Protein AF-A0A958LUS4-F1 (afdb_monomer_lite)

Secondary structure (DSSP, 8-state):
--TTS-BSSSSBTHHHHHHHHHHHHHHHHHHHHHHHHT-HHHHHHHHHHHHHHHHHHHHHHHHHTTS---SS--EETTEEHHHHHHHHHHHHHHHHHGGG-SS--HHHHHHHHHHHHHHHHHHHHHHHHHHHH--

Sequence (135 aa):
YSPEGPFIWVSPLYMPLSWGGMLISFGVLGDFLVKKTQSKIKGSLLAALAMGVYVPFYEYLAQHANWWFYLNAKGVGGVPYFIFIGEFLIGIPLALIIAKVKVVSFKEVTVWGVIVGLWIYISYWIAYKIQILIL

Radius of gyration: 15.97 Å; chains: 1; bounding box: 42×25×47 Å

pLDDT: mean 85.21, std 10.59, range [48.25, 95.75]

Foldseek 3Di:
DDPPAPDPDPDGPVVVVVVVVVLLVLLVQLVVQCVVVVHNQRSLLVSLQVQLVVVQVVVLVCVVVVVDADDPADDPSRRHQLSSQLRSQLSNCSNVPSPPPPDDDPVVVVVVVVVSVVSSVVRSVVSVVVSVVVD

Structure (mmCIF, N/CA/C/O backbone):
data_AF-A0A958LUS4-F1
#
_entry.id   AF-A0A958LUS4-F1
#
loop_
_atom_site.group_PDB
_atom_site.id
_atom_site.type_symbol
_atom_site.label_atom_id
_atom_site.label_alt_id
_atom_site.label_comp_id
_atom_site.label_asym_id
_atom_site.label_entity_id
_atom_site.label_seq_id
_atom_site.pdbx_PDB_ins_code
_atom_site.Cartn_x
_atom_site.Cartn_y
_atom_site.Cartn_z
_atom_site.occupancy
_atom_site.B_iso_or_equiv
_atom_site.auth_seq_id
_atom_site.auth_comp_id
_atom_site.auth_asym_id
_atom_site.auth_atom_id
_atom_site.pdbx_PDB_model_num
ATOM 1 N N . TYR A 1 1 ? -0.705 -0.027 -22.370 1.00 53.62 1 TYR A N 1
ATOM 2 C CA . TYR A 1 1 ? -2.015 -0.576 -21.971 1.00 53.62 1 TYR A CA 1
ATOM 3 C C . TYR A 1 1 ? -2.732 -1.090 -23.204 1.00 53.62 1 TYR A C 1
ATOM 5 O O . TYR A 1 1 ? -2.696 -0.398 -24.215 1.00 53.62 1 TYR A O 1
ATOM 13 N N . SER A 1 2 ? -3.326 -2.288 -23.137 1.00 48.25 2 SER A N 1
ATOM 14 C CA . SER A 1 2 ? -4.174 -2.803 -24.220 1.00 48.25 2 SER A CA 1
ATOM 15 C C . SER A 1 2 ? -5.490 -2.009 -24.251 1.00 48.25 2 SER A C 1
ATOM 17 O O . SER A 1 2 ? -6.137 -1.915 -23.204 1.00 48.25 2 SER A O 1
ATOM 19 N N . PRO A 1 3 ? -5.889 -1.424 -25.393 1.00 58.34 3 PRO A N 1
ATOM 20 C CA . PRO A 1 3 ? -7.114 -0.632 -25.502 1.00 58.34 3 PRO A CA 1
ATOM 21 C C . PRO A 1 3 ? -8.416 -1.449 -25.401 1.00 58.34 3 PRO A C 1
ATOM 23 O O . PRO A 1 3 ? -9.490 -0.861 -25.389 1.00 58.34 3 PRO A O 1
ATOM 26 N N . GLU A 1 4 ? -8.345 -2.781 -25.334 1.00 64.44 4 GLU A N 1
ATOM 27 C CA . GLU A 1 4 ? -9.500 -3.672 -25.539 1.00 64.44 4 GLU A CA 1
ATOM 28 C C . GLU A 1 4 ? -10.204 -4.130 -24.245 1.00 64.44 4 GLU A C 1
ATOM 30 O O . GLU A 1 4 ? -11.199 -4.850 -24.293 1.00 64.44 4 GLU A O 1
ATOM 35 N N . GLY A 1 5 ? -9.699 -3.741 -23.070 1.00 66.44 5 GLY A N 1
ATOM 36 C CA . GLY A 1 5 ? -10.279 -4.142 -21.784 1.00 66.44 5 GLY A CA 1
ATOM 37 C C . GLY A 1 5 ? -11.580 -3.404 -21.425 1.00 66.44 5 GLY A C 1
ATOM 38 O O . GLY A 1 5 ? -11.865 -2.336 -21.958 1.00 66.44 5 GLY A O 1
ATOM 39 N N . PRO A 1 6 ? -12.381 -3.917 -20.476 1.00 71.88 6 PRO A N 1
ATOM 40 C CA . PRO A 1 6 ? -13.488 -3.158 -19.905 1.00 71.88 6 PRO A CA 1
ATOM 41 C C . PRO A 1 6 ? -12.945 -2.009 -19.031 1.00 71.88 6 PRO A C 1
ATOM 43 O O . PRO A 1 6 ? -12.216 -2.256 -18.069 1.00 71.88 6 PRO A O 1
ATOM 46 N N . PHE A 1 7 ? -13.297 -0.758 -19.340 1.00 73.25 7 PHE A N 1
ATOM 47 C CA . PHE A 1 7 ? -12.836 0.453 -18.634 1.00 73.25 7 PHE A CA 1
ATOM 48 C C . PHE A 1 7 ? -13.987 1.147 -17.898 1.00 73.25 7 PHE A C 1
ATOM 50 O O . PHE A 1 7 ? -15.099 1.169 -18.420 1.00 73.25 7 PHE A O 1
ATOM 57 N N . ILE A 1 8 ? -13.726 1.756 -16.725 1.00 53.00 8 ILE A N 1
ATOM 58 C CA . ILE A 1 8 ? -14.726 2.647 -16.099 1.00 53.00 8 ILE A CA 1
ATOM 59 C C . ILE A 1 8 ? -14.554 4.117 -16.471 1.00 53.00 8 ILE A C 1
ATOM 61 O O . ILE A 1 8 ? -15.594 4.719 -16.575 1.00 53.00 8 ILE A O 1
ATOM 65 N N . TRP A 1 9 ? -13.348 4.677 -16.682 1.00 57.66 9 TRP A N 1
ATOM 66 C CA . TRP A 1 9 ? -13.071 5.929 -17.461 1.00 57.66 9 TRP A CA 1
ATOM 67 C C . TRP A 1 9 ? -11.576 6.347 -17.469 1.00 57.66 9 TRP A C 1
ATOM 69 O O . TRP A 1 9 ? -11.251 7.380 -18.032 1.00 57.66 9 TRP A O 1
ATOM 79 N N . VAL A 1 10 ? -10.653 5.563 -16.887 1.00 59.69 10 VAL A N 1
ATOM 80 C CA . VAL A 1 10 ? -9.188 5.552 -17.188 1.00 59.69 10 VAL A CA 1
ATOM 81 C C . VAL A 1 10 ? -8.472 4.333 -16.575 1.00 59.69 10 VAL A C 1
ATOM 83 O O . VAL A 1 10 ? -7.347 4.028 -16.955 1.00 59.69 10 VAL A O 1
ATOM 86 N N . SER A 1 11 ? -9.113 3.605 -15.653 1.00 62.53 11 SER A N 1
ATOM 87 C CA . SER A 1 11 ? -8.615 2.339 -15.100 1.00 62.53 11 SER A CA 1
ATOM 88 C C . SER A 1 11 ? -9.552 1.178 -15.471 1.00 62.53 11 SER A C 1
ATOM 90 O O . SER A 1 11 ? -10.769 1.403 -15.575 1.00 62.53 11 SER A O 1
ATOM 92 N N . PRO A 1 12 ? -9.028 -0.041 -15.703 1.00 77.44 12 PRO A N 1
ATOM 93 C CA . PRO A 1 12 ? -9.850 -1.208 -15.996 1.00 77.44 12 PRO A CA 1
ATOM 94 C C . PRO A 1 12 ? -10.863 -1.521 -14.891 1.00 77.44 12 PRO A C 1
ATOM 96 O O . PRO A 1 12 ? -10.583 -1.339 -13.709 1.00 77.44 12 PRO A O 1
ATOM 99 N N . LEU A 1 13 ? -12.019 -2.069 -15.269 1.00 78.12 13 LEU A N 1
ATOM 100 C CA . LEU A 1 13 ? -13.108 -2.469 -14.365 1.00 78.12 13 LEU A CA 1
ATOM 101 C C . LEU A 1 13 ? -12.637 -3.387 -13.222 1.00 78.12 13 LEU A C 1
ATOM 103 O O . LEU A 1 13 ? -13.170 -3.327 -12.114 1.00 78.12 13 LEU A O 1
ATOM 107 N N . TYR A 1 14 ? -11.616 -4.211 -13.473 1.00 78.88 14 TYR A N 1
ATOM 108 C CA . TYR A 1 14 ? -11.055 -5.103 -12.463 1.00 78.88 14 TYR A CA 1
ATOM 109 C C . TYR A 1 14 ? -10.263 -4.360 -11.380 1.00 78.88 14 TYR A C 1
ATOM 111 O O . TYR A 1 14 ? -10.229 -4.831 -10.252 1.00 78.88 14 TYR A O 1
ATOM 119 N N . MET A 1 15 ? -9.662 -3.199 -11.664 1.00 82.31 15 MET A N 1
ATOM 120 C CA . MET A 1 15 ? -8.780 -2.512 -10.713 1.00 82.31 15 MET A CA 1
ATOM 121 C C . MET A 1 15 ? -9.508 -2.069 -9.436 1.00 82.31 15 MET A C 1
ATOM 123 O O . MET A 1 15 ? -9.024 -2.413 -8.361 1.00 82.31 15 MET A O 1
ATOM 127 N N . PRO A 1 16 ? -10.659 -1.364 -9.489 1.00 81.31 16 PRO A N 1
ATOM 128 C CA . PRO A 1 16 ? -11.404 -1.013 -8.278 1.00 81.31 16 PRO A CA 1
ATOM 129 C C . PRO A 1 16 ? -11.795 -2.234 -7.437 1.00 81.31 16 PRO A C 1
ATOM 131 O O . PRO A 1 16 ? -11.742 -2.181 -6.210 1.00 81.31 16 PRO A O 1
ATOM 134 N N . LEU A 1 17 ? -12.140 -3.351 -8.086 1.00 82.25 17 LEU A N 1
ATOM 135 C CA . LEU A 1 17 ? -12.470 -4.605 -7.406 1.00 82.25 17 LEU A CA 1
ATOM 136 C C . LEU A 1 17 ? -11.229 -5.254 -6.773 1.00 82.25 17 LEU A C 1
ATOM 138 O O . LEU A 1 17 ? -11.280 -5.666 -5.615 1.00 82.25 17 LEU A O 1
ATOM 142 N N . SER A 1 18 ? -10.104 -5.295 -7.494 1.00 84.94 18 SER A N 1
ATOM 143 C CA . SER A 1 18 ? -8.813 -5.774 -6.988 1.00 84.94 18 SER A CA 1
ATOM 144 C C . SER A 1 18 ? -8.336 -4.945 -5.799 1.00 84.94 18 SER A C 1
ATOM 146 O O . SER A 1 18 ? -7.913 -5.513 -4.795 1.00 84.94 18 SER A O 1
ATOM 148 N N . TRP A 1 19 ? -8.468 -3.618 -5.868 1.00 84.19 19 TRP A N 1
ATOM 149 C CA . TRP A 1 19 ? -8.192 -2.721 -4.750 1.00 84.19 19 TRP A CA 1
ATOM 150 C C . TRP A 1 19 ? -9.127 -2.992 -3.575 1.00 84.19 19 TRP A C 1
ATOM 152 O O . TRP A 1 19 ? -8.651 -3.102 -2.454 1.00 84.19 19 TRP A O 1
ATOM 162 N N . GLY A 1 20 ? -10.429 -3.188 -3.803 1.00 84.88 20 GLY A N 1
ATOM 163 C CA . GLY A 1 20 ? -11.364 -3.587 -2.746 1.00 84.88 20 GLY A CA 1
ATOM 164 C C . GLY A 1 20 ? -10.926 -4.865 -2.020 1.00 84.88 20 GLY A C 1
ATOM 165 O O . GLY A 1 20 ? -10.855 -4.884 -0.791 1.00 84.88 20 GLY A O 1
ATOM 166 N N . GLY A 1 21 ? -10.557 -5.907 -2.771 1.00 86.38 21 GLY A N 1
ATOM 167 C CA . GLY A 1 21 ? -10.026 -7.153 -2.210 1.00 86.38 21 GLY A CA 1
ATOM 168 C C . GLY A 1 21 ? -8.723 -6.945 -1.435 1.00 86.38 21 GLY A C 1
ATOM 169 O O . GLY A 1 21 ? -8.613 -7.375 -0.289 1.00 86.38 21 GLY A O 1
ATOM 170 N N . MET A 1 22 ? -7.768 -6.221 -2.023 1.00 87.50 22 MET A N 1
ATOM 171 C CA . MET A 1 22 ? -6.485 -5.892 -1.399 1.00 87.50 22 MET A CA 1
ATOM 172 C C . MET A 1 22 ? -6.677 -5.126 -0.084 1.00 87.50 22 MET A C 1
ATOM 174 O O . MET A 1 22 ? -6.108 -5.503 0.938 1.00 87.50 22 MET A O 1
ATOM 178 N N . LEU A 1 23 ? -7.523 -4.095 -0.079 1.00 85.44 23 LEU A N 1
ATOM 179 C CA . LEU A 1 23 ? -7.833 -3.284 1.098 1.00 85.44 23 LEU A CA 1
ATOM 180 C C . LEU A 1 23 ? -8.406 -4.141 2.234 1.00 85.44 23 LEU A C 1
ATOM 182 O O . LEU A 1 23 ? -7.992 -3.991 3.383 1.00 85.44 23 LEU A O 1
ATOM 186 N N . ILE A 1 24 ? -9.301 -5.083 1.922 1.00 84.44 24 ILE A N 1
ATOM 187 C CA . ILE A 1 24 ? -9.835 -6.031 2.909 1.00 84.44 24 ILE A CA 1
ATOM 188 C C . ILE A 1 24 ? -8.722 -6.946 3.432 1.00 84.44 24 ILE A C 1
ATOM 190 O O . ILE A 1 24 ? -8.555 -7.065 4.646 1.00 84.44 24 ILE A O 1
ATOM 194 N N . SER A 1 25 ? -7.935 -7.567 2.546 1.00 87.94 25 SER A N 1
ATOM 195 C CA . SER A 1 25 ? -6.855 -8.482 2.937 1.00 87.94 25 SER A CA 1
ATOM 196 C C . SER A 1 25 ? -5.815 -7.803 3.830 1.00 87.94 25 SER A C 1
ATOM 198 O O . SER A 1 25 ? -5.462 -8.339 4.882 1.00 87.94 25 SER A O 1
ATOM 200 N N . PHE A 1 26 ? -5.364 -6.602 3.464 1.00 87.56 26 PHE A N 1
ATOM 201 C CA . PHE A 1 26 ? -4.391 -5.840 4.248 1.00 87.56 26 PHE A CA 1
ATOM 202 C C . PHE A 1 26 ? -4.993 -5.206 5.501 1.00 87.56 26 PHE A C 1
ATOM 204 O O . PHE A 1 26 ? -4.294 -5.067 6.503 1.00 87.56 26 PHE A O 1
ATOM 211 N N . GLY A 1 27 ? -6.291 -4.900 5.502 1.00 86.12 27 GLY A N 1
ATOM 212 C CA . GLY A 1 27 ? -7.016 -4.517 6.711 1.00 86.12 27 GLY A CA 1
ATOM 213 C C . GLY A 1 27 ? -7.056 -5.642 7.746 1.00 86.12 27 GLY A C 1
ATOM 214 O O . GLY A 1 27 ? -6.750 -5.415 8.917 1.00 86.12 27 GLY A O 1
ATOM 215 N N . VAL A 1 28 ? -7.365 -6.868 7.311 1.00 87.38 28 VAL A N 1
ATOM 216 C CA . VAL A 1 28 ? -7.354 -8.067 8.168 1.00 87.38 28 VAL A CA 1
ATOM 217 C C . VAL A 1 28 ? -5.937 -8.388 8.647 1.00 87.38 28 VAL A C 1
ATOM 219 O O . VAL A 1 28 ? -5.736 -8.633 9.837 1.00 87.38 28 VAL A O 1
ATOM 222 N N . LEU A 1 29 ? -4.942 -8.340 7.754 1.00 89.56 29 LEU A N 1
ATOM 223 C CA . LEU A 1 29 ? -3.535 -8.536 8.117 1.00 89.56 29 LEU A CA 1
ATOM 224 C C . LEU A 1 29 ? -3.066 -7.484 9.132 1.00 89.56 29 LEU A C 1
ATOM 226 O O . LEU A 1 29 ? -2.411 -7.828 10.114 1.00 89.56 29 LEU A O 1
ATOM 230 N N . GLY A 1 30 ? -3.426 -6.216 8.925 1.00 88.69 30 GLY A N 1
ATOM 231 C CA . GLY A 1 30 ? -3.127 -5.120 9.841 1.00 88.69 30 GLY A CA 1
ATOM 232 C C . GLY A 1 30 ? -3.714 -5.349 11.229 1.00 88.69 30 GLY A C 1
ATOM 233 O O . GLY A 1 30 ? -2.981 -5.297 12.216 1.00 88.69 30 GLY A O 1
ATOM 234 N N . ASP A 1 31 ? -5.003 -5.683 11.319 1.00 87.56 31 ASP A N 1
ATOM 235 C CA . ASP A 1 31 ? -5.659 -6.006 12.592 1.00 87.56 31 ASP A CA 1
ATOM 236 C C . ASP A 1 31 ? -4.988 -7.197 13.298 1.00 87.56 31 ASP A C 1
ATOM 238 O O . ASP A 1 31 ? -4.682 -7.130 14.493 1.00 87.56 31 ASP A O 1
ATOM 242 N N . PHE A 1 32 ? -4.676 -8.259 12.549 1.00 90.50 32 PHE A N 1
ATOM 243 C CA . PHE A 1 32 ? -3.944 -9.414 13.062 1.00 90.50 32 PHE A CA 1
ATOM 244 C C . PHE A 1 32 ? -2.572 -9.018 13.628 1.00 90.50 32 PHE A C 1
ATOM 246 O O . PHE A 1 32 ? -2.248 -9.366 14.766 1.00 90.50 32 PHE A O 1
ATOM 253 N N . LEU A 1 33 ? -1.773 -8.255 12.877 1.00 91.75 33 LEU A N 1
ATOM 254 C CA . LEU A 1 33 ? -0.431 -7.840 13.287 1.00 91.75 33 LEU A CA 1
ATOM 255 C C . LEU A 1 33 ? -0.463 -6.863 14.464 1.00 91.75 33 LEU A C 1
ATOM 257 O O . LEU A 1 33 ? 0.382 -6.951 15.355 1.00 91.75 33 LEU A O 1
ATOM 261 N N . VAL A 1 34 ? -1.447 -5.966 14.531 1.00 89.50 34 VAL A N 1
ATOM 262 C CA . VAL A 1 34 ? -1.642 -5.067 15.679 1.00 89.50 34 VAL A CA 1
ATOM 263 C C . VAL A 1 34 ? -1.971 -5.859 16.942 1.00 89.50 34 VAL A C 1
ATOM 265 O O . VAL A 1 34 ? -1.357 -5.620 17.984 1.00 89.50 34 VAL A O 1
ATOM 268 N N . LYS A 1 35 ? -2.877 -6.842 16.859 1.00 90.19 35 LYS A N 1
ATOM 269 C CA . LYS A 1 35 ? -3.199 -7.737 17.983 1.00 90.19 35 LYS A CA 1
ATOM 270 C C . LYS A 1 35 ? -1.995 -8.577 18.400 1.00 90.19 35 LYS A C 1
ATOM 272 O O . LYS A 1 35 ? -1.710 -8.688 19.590 1.00 90.19 35 LYS A O 1
ATOM 277 N N . LYS A 1 36 ? -1.255 -9.127 17.432 1.00 94.44 36 LYS A N 1
ATOM 278 C CA . LYS A 1 36 ? -0.092 -9.990 17.679 1.00 94.44 36 LYS A CA 1
ATOM 279 C C . LYS A 1 36 ? 1.077 -9.240 18.314 1.00 94.44 36 LYS A C 1
ATOM 281 O O . LYS A 1 36 ? 1.729 -9.774 19.203 1.00 94.44 36 LYS A O 1
ATOM 286 N N . THR A 1 37 ? 1.346 -8.019 17.859 1.00 93.81 37 THR A N 1
ATOM 287 C CA . THR A 1 37 ? 2.449 -7.181 18.362 1.00 93.81 37 THR A CA 1
ATOM 288 C C . THR A 1 37 ? 2.075 -6.377 19.605 1.00 93.81 37 THR A C 1
ATOM 290 O O . THR A 1 37 ? 2.945 -5.721 20.178 1.00 93.81 37 THR A O 1
ATOM 293 N N . GLN A 1 38 ? 0.790 -6.376 19.985 1.00 91.56 38 GLN A N 1
ATOM 294 C CA . GLN A 1 38 ? 0.216 -5.530 21.038 1.00 91.56 38 GLN A CA 1
ATOM 295 C C . GLN A 1 38 ? 0.528 -4.032 20.855 1.00 91.56 38 GLN A C 1
ATOM 297 O O . GLN A 1 38 ? 0.500 -3.249 21.801 1.00 91.56 38 GLN A O 1
ATOM 302 N N . SER A 1 39 ? 0.829 -3.606 19.624 1.00 89.38 39 SER A N 1
ATOM 303 C CA . SER A 1 39 ? 1.233 -2.241 19.306 1.00 89.38 39 SER A CA 1
ATOM 304 C C . SER A 1 39 ? 0.648 -1.817 17.969 1.00 89.38 39 SER A C 1
ATOM 306 O O . SER A 1 39 ? 0.956 -2.382 16.921 1.00 89.38 39 SER A O 1
ATOM 308 N N . LYS A 1 40 ? -0.164 -0.755 17.999 1.00 87.44 40 LYS A N 1
ATOM 309 C CA . LYS A 1 40 ? -0.770 -0.179 16.790 1.00 87.44 40 LYS A CA 1
ATOM 310 C C . LYS A 1 40 ? 0.290 0.266 15.787 1.00 87.44 40 LYS A C 1
ATOM 312 O O . LYS A 1 40 ? 0.145 0.003 14.601 1.00 87.44 40 LYS A O 1
ATOM 317 N N . ILE A 1 41 ? 1.363 0.891 16.270 1.00 89.06 41 ILE A N 1
ATOM 318 C CA . ILE A 1 41 ? 2.448 1.393 15.422 1.00 89.06 41 ILE A CA 1
ATOM 319 C C . ILE A 1 41 ? 3.207 0.221 14.795 1.00 89.06 41 ILE A C 1
ATOM 321 O O . ILE A 1 41 ? 3.302 0.151 13.575 1.00 89.06 41 ILE A O 1
ATOM 325 N N . LYS A 1 42 ? 3.695 -0.733 15.604 1.00 91.44 42 LYS A N 1
ATOM 326 C CA . LYS A 1 42 ? 4.483 -1.864 15.083 1.00 91.44 42 LYS A CA 1
ATOM 327 C C . LYS A 1 42 ? 3.665 -2.739 14.133 1.00 91.44 42 LYS A C 1
ATOM 329 O O . LYS A 1 42 ? 4.148 -3.065 13.056 1.00 91.44 42 LYS A O 1
ATOM 334 N N . GLY A 1 43 ? 2.428 -3.078 14.500 1.00 91.06 43 GLY A N 1
ATOM 335 C CA . GLY A 1 43 ? 1.546 -3.871 13.646 1.00 91.06 43 GLY A CA 1
ATOM 336 C C . GLY A 1 43 ? 1.248 -3.192 12.308 1.00 91.06 43 GLY A C 1
ATOM 337 O O . GLY A 1 43 ? 1.322 -3.844 11.271 1.00 91.06 43 GLY A O 1
ATOM 338 N N . SER A 1 44 ? 1.001 -1.877 12.317 1.00 89.19 44 SER A N 1
ATOM 339 C CA . SER A 1 44 ? 0.735 -1.118 11.086 1.00 89.19 44 SER A CA 1
ATOM 340 C C . SER A 1 44 ? 1.971 -0.986 10.204 1.00 89.19 44 SER A C 1
ATOM 342 O O . SER A 1 44 ? 1.860 -1.129 8.995 1.00 89.19 44 SER A O 1
ATOM 344 N N . LEU A 1 45 ? 3.157 -0.779 10.789 1.00 92.31 45 LEU A N 1
ATOM 345 C CA . LEU A 1 45 ? 4.410 -0.752 10.030 1.00 92.31 45 LEU A CA 1
ATOM 346 C C . LEU A 1 45 ? 4.711 -2.103 9.375 1.00 92.31 45 LEU A C 1
ATOM 348 O O . LEU A 1 45 ? 5.127 -2.137 8.224 1.00 92.31 45 LEU A O 1
ATOM 352 N N . LEU A 1 46 ? 4.467 -3.218 10.068 1.00 93.69 46 LEU A N 1
ATOM 353 C CA . LEU A 1 46 ? 4.644 -4.552 9.487 1.00 93.69 46 LEU A CA 1
ATOM 354 C C . LEU A 1 46 ? 3.644 -4.824 8.354 1.00 93.69 46 LEU A C 1
ATOM 356 O O . LEU A 1 46 ? 4.024 -5.377 7.325 1.00 93.69 46 LEU A O 1
ATOM 360 N N . ALA A 1 47 ? 2.385 -4.407 8.513 1.00 91.88 47 ALA A N 1
ATOM 361 C CA . ALA A 1 47 ? 1.385 -4.508 7.451 1.00 91.88 47 ALA A CA 1
ATOM 362 C C . ALA A 1 47 ? 1.752 -3.636 6.239 1.00 91.88 47 ALA A C 1
ATOM 364 O O . ALA A 1 47 ? 1.662 -4.091 5.102 1.00 91.88 47 ALA A O 1
ATOM 365 N N . ALA A 1 48 ? 2.229 -2.414 6.486 1.00 92.88 48 ALA A N 1
ATOM 366 C CA . ALA A 1 48 ? 2.720 -1.504 5.460 1.00 92.88 48 ALA A CA 1
ATOM 367 C C . ALA A 1 48 ? 3.934 -2.071 4.713 1.00 92.88 48 ALA A C 1
ATOM 369 O O . ALA A 1 48 ? 3.999 -1.966 3.495 1.00 92.88 48 ALA A O 1
ATOM 370 N N . LEU A 1 49 ? 4.871 -2.723 5.411 1.00 94.81 49 LEU A N 1
ATOM 371 C CA . LEU A 1 49 ? 5.997 -3.417 4.775 1.00 94.81 49 LEU A CA 1
ATOM 372 C C . LEU A 1 49 ? 5.520 -4.546 3.861 1.00 94.81 49 LEU A C 1
ATOM 374 O O . LEU A 1 49 ? 6.008 -4.669 2.742 1.00 94.81 49 LEU A O 1
ATOM 378 N N . ALA A 1 50 ? 4.548 -5.343 4.309 1.00 93.75 50 ALA A N 1
ATOM 379 C CA . ALA A 1 50 ? 3.967 -6.387 3.474 1.00 93.75 50 ALA A CA 1
ATOM 380 C C . ALA A 1 50 ? 3.299 -5.793 2.220 1.00 93.75 50 ALA A C 1
ATOM 382 O O . ALA A 1 50 ? 3.492 -6.311 1.122 1.00 93.75 50 ALA A O 1
ATOM 383 N N . MET A 1 51 ? 2.575 -4.679 2.362 1.00 91.75 51 MET A N 1
ATOM 384 C CA . MET A 1 51 ? 1.943 -3.981 1.239 1.00 91.75 51 MET A CA 1
ATOM 385 C C . MET A 1 51 ? 2.982 -3.408 0.265 1.00 91.75 51 MET A C 1
ATOM 387 O O . MET A 1 51 ? 2.876 -3.620 -0.941 1.00 91.75 51 MET A O 1
ATOM 391 N N . GLY A 1 52 ? 4.047 -2.806 0.800 1.00 93.44 52 GLY A N 1
ATOM 392 C CA . GLY A 1 52 ? 5.185 -2.276 0.050 1.00 93.44 52 GLY A CA 1
ATOM 393 C C . GLY A 1 52 ? 5.968 -3.315 -0.754 1.00 93.44 52 GLY A C 1
ATOM 394 O O . GLY A 1 52 ? 6.769 -2.932 -1.595 1.00 93.44 52 GLY A O 1
ATOM 395 N N . VAL A 1 53 ? 5.744 -4.614 -0.529 1.00 94.56 53 VAL A N 1
ATOM 396 C CA . VAL A 1 53 ? 6.325 -5.707 -1.329 1.00 94.56 53 VAL A CA 1
ATOM 397 C C . VAL A 1 53 ? 5.273 -6.390 -2.202 1.00 94.56 53 VAL A C 1
ATOM 399 O O . VAL A 1 53 ? 5.595 -6.851 -3.294 1.00 94.56 53 VAL A O 1
ATOM 402 N N . TYR A 1 54 ? 4.016 -6.439 -1.758 1.00 93.69 54 TYR A N 1
ATOM 403 C CA . TYR A 1 54 ? 2.940 -7.156 -2.438 1.00 93.69 54 TYR A CA 1
ATOM 404 C C . TYR A 1 54 ? 2.701 -6.656 -3.861 1.00 93.69 54 TYR A C 1
ATOM 406 O O . TYR A 1 54 ? 2.792 -7.444 -4.798 1.00 93.69 54 TYR A O 1
ATOM 414 N N . VAL A 1 55 ? 2.436 -5.360 -4.045 1.00 91.44 55 VAL A N 1
ATOM 415 C CA . VAL A 1 55 ? 2.208 -4.813 -5.391 1.00 91.44 55 VAL A CA 1
ATOM 416 C C . VAL A 1 55 ? 3.475 -4.919 -6.246 1.00 91.44 55 VAL A C 1
ATOM 418 O O . VAL A 1 55 ? 3.379 -5.493 -7.329 1.00 91.44 55 VAL A O 1
ATOM 421 N N . PRO A 1 56 ? 4.676 -4.527 -5.769 1.00 94.12 56 PRO A N 1
ATOM 422 C CA . PRO A 1 56 ? 5.910 -4.742 -6.522 1.00 94.12 56 PRO A CA 1
ATOM 423 C C . PRO A 1 56 ? 6.186 -6.188 -6.940 1.00 94.12 56 PRO A C 1
ATOM 425 O O . PRO A 1 56 ? 6.802 -6.428 -7.974 1.00 94.12 56 PRO A O 1
ATOM 428 N N . PHE A 1 57 ? 5.731 -7.171 -6.167 1.00 94.75 57 PHE A N 1
ATOM 429 C CA . PHE A 1 57 ? 5.843 -8.569 -6.559 1.00 94.75 57 PHE A CA 1
ATOM 430 C C . PHE A 1 57 ? 4.965 -8.891 -7.779 1.00 94.75 57 PHE A C 1
ATOM 432 O O . PHE A 1 57 ? 5.439 -9.524 -8.720 1.00 94.75 57 PHE A O 1
ATOM 439 N N . TYR A 1 58 ? 3.717 -8.414 -7.821 1.00 91.62 58 TYR A N 1
ATOM 440 C CA . TYR A 1 58 ? 2.870 -8.575 -9.012 1.00 91.62 58 TYR A CA 1
ATOM 441 C C . TYR A 1 58 ? 3.370 -7.763 -10.204 1.00 91.62 58 TYR A C 1
ATOM 443 O O . TYR A 1 58 ? 3.281 -8.239 -11.331 1.00 91.62 58 TYR A O 1
ATOM 451 N N . GLU A 1 59 ? 3.938 -6.585 -9.960 1.00 91.88 59 GLU A N 1
ATOM 452 C CA . GLU A 1 59 ? 4.628 -5.778 -10.969 1.00 91.88 59 GLU A CA 1
ATOM 453 C C . GLU A 1 59 ? 5.779 -6.554 -11.612 1.00 91.88 59 GLU A C 1
ATOM 455 O O . GLU A 1 59 ? 5.873 -6.666 -12.835 1.00 91.88 59 GLU A O 1
ATOM 460 N N . TYR A 1 60 ? 6.616 -7.174 -10.781 1.00 94.06 60 TYR A N 1
ATOM 461 C CA . TYR A 1 60 ? 7.699 -8.039 -11.228 1.00 94.06 60 TYR A CA 1
ATOM 462 C C . TYR A 1 60 ? 7.169 -9.206 -12.075 1.00 94.06 60 TYR A C 1
ATOM 464 O O . TYR A 1 60 ? 7.665 -9.442 -13.178 1.00 94.06 60 TYR A O 1
ATOM 472 N N . LEU A 1 61 ? 6.129 -9.908 -11.613 1.00 94.00 61 LEU A N 1
ATOM 473 C CA . LEU A 1 61 ? 5.519 -11.009 -12.367 1.00 94.00 61 LEU A CA 1
ATOM 474 C C . LEU A 1 61 ? 4.904 -10.546 -13.695 1.00 94.00 61 LEU A C 1
ATOM 476 O O . LEU A 1 61 ? 5.071 -11.224 -14.707 1.00 94.00 61 LEU A O 1
ATOM 480 N N . ALA A 1 62 ? 4.233 -9.393 -13.717 1.00 90.06 62 ALA A N 1
ATOM 481 C CA . ALA A 1 62 ? 3.624 -8.832 -14.921 1.00 90.06 62 ALA A CA 1
ATOM 482 C C . ALA A 1 62 ? 4.676 -8.496 -15.988 1.00 90.06 62 ALA A C 1
ATOM 484 O O . ALA A 1 62 ? 4.458 -8.754 -17.174 1.00 90.06 62 ALA A O 1
ATOM 485 N N . GLN A 1 63 ? 5.842 -7.998 -15.571 1.00 89.94 63 GLN A N 1
ATOM 486 C CA . GLN A 1 63 ? 6.976 -7.776 -16.470 1.00 89.94 63 GLN A CA 1
ATOM 487 C C . GLN A 1 63 ? 7.524 -9.092 -17.032 1.00 89.94 63 GLN A C 1
ATOM 489 O O . GLN A 1 63 ? 7.762 -9.192 -18.233 1.00 89.94 63 GLN A O 1
ATOM 494 N N . HIS A 1 64 ? 7.655 -10.134 -16.202 1.00 91.19 64 HIS A N 1
ATOM 495 C CA . HIS A 1 64 ? 8.113 -11.461 -16.649 1.00 91.19 64 HIS A CA 1
ATOM 496 C C . HIS A 1 64 ? 7.093 -12.166 -17.553 1.00 91.19 64 HIS A C 1
ATOM 498 O O . HIS A 1 64 ? 7.467 -12.983 -18.392 1.00 91.19 64 HIS A O 1
ATOM 504 N N . ALA A 1 65 ? 5.813 -11.820 -17.424 1.00 90.94 65 ALA A N 1
ATOM 505 C CA . ALA A 1 65 ? 4.750 -12.258 -18.319 1.00 90.94 65 ALA A CA 1
ATOM 506 C C . ALA A 1 65 ? 4.636 -11.401 -19.598 1.00 90.94 65 ALA A C 1
ATOM 508 O O . ALA A 1 65 ? 3.750 -11.647 -20.416 1.00 90.94 65 ALA A O 1
ATOM 509 N N . ASN A 1 66 ? 5.520 -10.413 -19.793 1.00 88.06 66 ASN A N 1
ATOM 510 C CA . ASN A 1 66 ? 5.509 -9.468 -20.914 1.00 88.06 66 ASN A CA 1
ATOM 511 C C . ASN A 1 66 ? 4.205 -8.661 -21.033 1.00 88.06 66 ASN A C 1
ATOM 513 O O . ASN A 1 66 ? 3.813 -8.263 -22.129 1.00 88.06 66 ASN A O 1
ATOM 517 N N . TRP A 1 67 ? 3.513 -8.413 -19.918 1.00 84.75 67 TRP A N 1
ATOM 518 C CA . TRP A 1 67 ? 2.277 -7.627 -19.933 1.00 84.75 67 TRP A CA 1
ATOM 519 C C . TRP A 1 67 ? 2.561 -6.138 -20.130 1.00 84.75 67 TRP A C 1
ATOM 521 O O . TRP A 1 67 ? 1.812 -5.459 -20.835 1.00 84.75 67 TRP A O 1
ATOM 531 N N . TRP A 1 68 ? 3.626 -5.627 -19.506 1.00 84.56 68 TRP A N 1
ATOM 532 C CA . TRP A 1 68 ? 4.087 -4.246 -19.641 1.00 84.56 68 TRP A CA 1
ATOM 533 C C . TRP A 1 68 ? 5.444 -4.037 -18.959 1.00 84.56 68 TRP A C 1
ATOM 535 O O . TRP A 1 68 ? 5.899 -4.891 -18.203 1.00 84.56 68 TRP A O 1
ATOM 545 N N . PHE A 1 69 ? 6.078 -2.891 -19.225 1.00 85.75 69 PHE A N 1
ATOM 546 C CA . PHE A 1 69 ? 7.413 -2.559 -18.729 1.00 85.75 69 PHE A CA 1
ATOM 547 C C . PHE A 1 69 ? 7.516 -1.092 -18.323 1.00 85.75 69 PHE A C 1
ATOM 549 O O . PHE A 1 69 ? 6.932 -0.215 -18.965 1.00 85.75 69 PHE A O 1
ATOM 556 N N . TYR A 1 70 ? 8.320 -0.825 -17.297 1.00 87.00 70 TYR A N 1
ATOM 557 C CA . TYR A 1 70 ? 8.766 0.524 -16.981 1.00 87.00 70 TYR A CA 1
ATOM 558 C C . TYR A 1 70 ? 9.982 0.891 -17.829 1.00 87.00 70 TYR A C 1
ATOM 560 O O . TYR A 1 70 ? 10.954 0.143 -17.901 1.00 87.00 70 TYR A O 1
ATOM 568 N N . LEU A 1 71 ? 9.946 2.071 -18.446 1.00 85.19 71 LEU A N 1
ATOM 569 C CA . LEU A 1 71 ? 11.063 2.607 -19.220 1.00 85.19 71 LEU A CA 1
ATOM 570 C C . LEU A 1 71 ? 11.824 3.636 -18.385 1.00 85.19 71 LEU A C 1
ATOM 572 O O . LEU A 1 71 ? 11.213 4.503 -17.764 1.00 85.19 71 LEU A O 1
ATOM 576 N N . ASN A 1 72 ? 13.158 3.558 -18.399 1.00 81.75 72 ASN A N 1
ATOM 577 C CA . ASN A 1 72 ? 14.058 4.533 -17.764 1.00 81.75 72 ASN A CA 1
ATOM 578 C C . ASN A 1 72 ? 13.822 4.752 -16.259 1.00 81.75 72 ASN A C 1
ATOM 580 O O . ASN A 1 72 ? 14.132 5.814 -15.722 1.00 81.75 72 ASN A O 1
ATOM 584 N N . ALA A 1 73 ? 13.289 3.750 -15.562 1.00 81.12 73 ALA A N 1
ATOM 585 C CA . ALA A 1 73 ? 13.032 3.832 -14.136 1.00 81.12 73 ALA A CA 1
ATOM 586 C C . ALA A 1 73 ? 14.029 2.970 -13.360 1.00 81.12 73 ALA A C 1
ATOM 588 O O . ALA A 1 73 ? 14.144 1.766 -13.580 1.00 81.12 73 ALA A O 1
ATOM 589 N N . LYS A 1 74 ? 14.752 3.591 -12.426 1.00 84.62 74 LYS A N 1
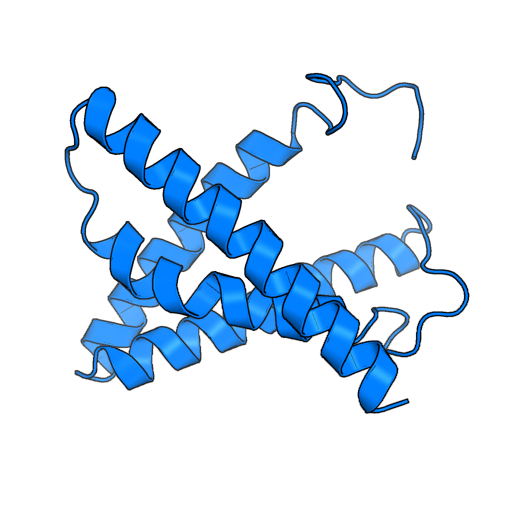ATOM 590 C CA . LYS A 1 74 ? 15.628 2.865 -11.507 1.00 84.62 74 LYS A CA 1
ATOM 591 C C . LYS A 1 74 ? 14.795 2.116 -10.467 1.00 84.62 74 LYS A C 1
ATOM 593 O O . LYS A 1 74 ? 13.811 2.650 -9.947 1.00 84.62 74 LYS A O 1
ATOM 598 N N . GLY A 1 75 ? 15.209 0.894 -10.165 1.00 88.81 75 GLY A N 1
ATOM 599 C CA . GLY A 1 75 ? 14.451 -0.019 -9.325 1.00 88.81 75 GLY A CA 1
ATOM 600 C C . GLY A 1 75 ? 15.137 -1.370 -9.165 1.00 88.81 75 GLY A C 1
ATOM 601 O O . GLY A 1 75 ? 16.288 -1.540 -9.568 1.00 88.81 75 GLY A O 1
ATOM 602 N N . VAL A 1 76 ? 14.416 -2.332 -8.594 1.00 90.81 76 VAL A N 1
ATOM 603 C CA . VAL A 1 76 ? 14.881 -3.712 -8.385 1.00 90.81 76 VAL A CA 1
ATOM 604 C C . VAL A 1 76 ? 13.995 -4.651 -9.190 1.00 90.81 76 VAL A C 1
ATOM 606 O O . VAL A 1 76 ? 12.774 -4.524 -9.167 1.00 90.81 76 VAL A O 1
ATOM 609 N N . GLY A 1 77 ? 14.603 -5.576 -9.938 1.00 87.06 77 GLY A N 1
ATOM 610 C CA . GLY A 1 77 ? 13.856 -6.531 -10.766 1.00 87.06 77 GLY A CA 1
ATOM 611 C C . GLY A 1 77 ? 12.995 -5.872 -11.851 1.00 87.06 77 GLY A C 1
ATOM 612 O O . GLY A 1 77 ? 11.972 -6.429 -12.221 1.00 87.06 77 GLY A O 1
ATOM 613 N N . GLY A 1 78 ? 13.368 -4.672 -12.314 1.00 87.25 78 GLY A N 1
ATOM 614 C CA . GLY A 1 78 ? 12.582 -3.887 -13.275 1.00 87.25 78 GLY A CA 1
ATOM 615 C C . GLY A 1 78 ? 11.417 -3.103 -12.658 1.00 87.25 78 GLY A C 1
ATOM 616 O O . GLY A 1 78 ? 10.735 -2.357 -13.359 1.00 87.25 78 GLY A O 1
ATOM 617 N N . VAL A 1 79 ? 11.204 -3.200 -11.341 1.00 92.62 79 VAL A N 1
ATOM 618 C CA . VAL A 1 79 ? 10.147 -2.479 -10.624 1.00 92.62 79 VAL A CA 1
ATOM 619 C C . VAL A 1 79 ? 10.718 -1.205 -9.977 1.00 92.62 79 VAL A C 1
ATOM 621 O O . VAL A 1 79 ? 11.612 -1.306 -9.132 1.00 92.62 79 VAL A O 1
ATOM 624 N N . PRO A 1 80 ? 10.244 -0.003 -10.354 1.00 93.69 80 PRO A N 1
ATOM 625 C CA . PRO A 1 80 ? 10.700 1.272 -9.802 1.00 93.69 80 PRO A CA 1
ATOM 626 C C . PRO A 1 80 ? 10.593 1.390 -8.275 1.00 93.69 80 PRO A C 1
ATOM 628 O O . PRO A 1 80 ? 9.587 0.995 -7.684 1.00 93.69 80 PRO A O 1
ATOM 631 N N . TYR A 1 81 ? 11.571 2.043 -7.634 1.00 93.75 81 TYR A N 1
ATOM 632 C CA . TYR A 1 81 ? 11.565 2.270 -6.178 1.00 93.75 81 TYR A CA 1
ATOM 633 C C . TYR A 1 81 ? 10.334 3.038 -5.677 1.00 93.75 81 TYR A C 1
ATOM 635 O O . TYR A 1 81 ? 9.837 2.758 -4.586 1.00 93.75 81 TYR A O 1
ATOM 643 N N . PHE A 1 82 ? 9.804 3.974 -6.468 1.00 93.81 82 PHE A N 1
ATOM 644 C CA . PHE A 1 82 ? 8.648 4.780 -6.084 1.00 93.81 82 PHE A CA 1
ATOM 645 C C . PHE A 1 82 ? 7.384 3.933 -5.868 1.00 93.81 82 PHE A C 1
ATOM 647 O O . PHE A 1 82 ? 6.494 4.362 -5.141 1.00 93.81 82 PHE A O 1
ATOM 654 N N . ILE A 1 83 ? 7.297 2.732 -6.450 1.00 94.44 83 ILE A N 1
ATOM 655 C CA . ILE A 1 83 ? 6.164 1.824 -6.228 1.00 94.44 83 ILE A CA 1
ATOM 656 C C . ILE A 1 83 ? 6.279 1.194 -4.849 1.00 94.44 83 ILE A C 1
ATOM 658 O O . ILE A 1 83 ? 5.339 1.285 -4.071 1.00 94.44 83 ILE A O 1
ATOM 662 N N . PHE A 1 84 ? 7.447 0.640 -4.506 1.00 95.50 84 PHE A N 1
ATOM 663 C CA . PHE A 1 84 ? 7.699 0.087 -3.170 1.00 95.50 84 PHE A CA 1
ATOM 664 C C . PHE A 1 84 ? 7.419 1.125 -2.080 1.00 95.50 84 PHE A C 1
ATOM 666 O O . PHE A 1 84 ? 6.730 0.847 -1.100 1.00 95.50 84 PHE A O 1
ATOM 673 N N . ILE A 1 85 ? 7.931 2.345 -2.271 1.00 95.19 85 ILE A N 1
ATOM 674 C CA . ILE A 1 85 ? 7.765 3.443 -1.315 1.00 95.19 85 ILE A CA 1
ATOM 675 C C . ILE A 1 85 ? 6.300 3.895 -1.260 1.00 95.19 85 ILE A C 1
ATOM 677 O O . ILE A 1 85 ? 5.764 4.073 -0.169 1.00 95.19 85 ILE A O 1
ATOM 681 N N . GLY A 1 86 ? 5.643 4.068 -2.411 1.00 95.19 86 GLY A N 1
ATOM 682 C CA . GLY A 1 86 ? 4.246 4.497 -2.483 1.00 95.19 86 GLY A CA 1
ATOM 683 C C . GLY A 1 86 ? 3.309 3.517 -1.781 1.00 95.19 86 GLY A C 1
ATOM 684 O O . GLY A 1 86 ? 2.527 3.919 -0.925 1.00 95.19 86 GLY A O 1
ATOM 685 N N . GLU A 1 87 ? 3.455 2.227 -2.066 1.00 94.38 87 GLU A N 1
ATOM 686 C CA . GLU A 1 87 ? 2.638 1.154 -1.490 1.00 94.38 87 GLU A CA 1
ATOM 687 C C . GLU A 1 87 ? 2.880 0.983 0.013 1.00 94.38 87 GLU A C 1
ATOM 689 O O . GLU A 1 87 ? 1.940 0.816 0.793 1.00 94.38 87 GLU A O 1
ATOM 694 N N . PHE A 1 88 ? 4.133 1.131 0.454 1.00 94.62 88 PHE A N 1
ATOM 695 C CA . PHE A 1 88 ? 4.458 1.197 1.876 1.00 94.62 88 PHE A CA 1
ATOM 696 C C . PHE A 1 88 ? 3.734 2.365 2.566 1.00 94.62 88 PHE A C 1
ATOM 698 O O . PHE A 1 88 ? 3.078 2.171 3.590 1.00 94.62 88 PHE A O 1
ATOM 705 N N . LEU A 1 89 ? 3.804 3.574 2.000 1.00 94.00 89 LEU A N 1
ATOM 706 C CA . LEU A 1 89 ? 3.154 4.764 2.560 1.00 94.00 89 LEU A CA 1
ATOM 707 C C . LEU A 1 89 ? 1.626 4.628 2.600 1.00 94.00 89 LEU A C 1
ATOM 709 O O . LEU A 1 89 ? 0.999 5.015 3.589 1.00 94.00 89 LEU A O 1
ATOM 713 N N . ILE A 1 90 ? 1.027 4.032 1.568 1.00 92.12 90 ILE A N 1
ATOM 714 C CA . ILE A 1 90 ? -0.407 3.725 1.505 1.00 92.12 90 ILE A CA 1
ATOM 715 C C . ILE A 1 90 ? -0.808 2.759 2.629 1.00 92.12 90 ILE A C 1
ATOM 717 O O . ILE A 1 90 ? -1.812 2.985 3.310 1.00 92.12 90 ILE A O 1
ATOM 721 N N . GLY A 1 91 ? 0.004 1.732 2.887 1.00 89.75 91 GLY A N 1
ATOM 722 C CA . GLY A 1 91 ? -0.269 0.722 3.909 1.00 89.75 91 GLY A CA 1
ATOM 723 C C . GLY A 1 91 ? -0.298 1.245 5.352 1.00 89.75 91 GLY A C 1
ATOM 724 O O . GLY A 1 91 ? -1.028 0.693 6.179 1.00 89.75 91 GLY A O 1
ATOM 725 N N . ILE A 1 92 ? 0.434 2.324 5.663 1.00 85.25 92 ILE A N 1
ATOM 726 C CA . ILE A 1 92 ? 0.554 2.869 7.032 1.00 85.25 92 ILE A CA 1
ATOM 727 C C . ILE A 1 92 ? -0.815 3.229 7.643 1.00 85.25 92 ILE A C 1
ATOM 729 O O . ILE A 1 92 ? -1.156 2.682 8.698 1.00 85.25 92 ILE A O 1
ATOM 733 N N . PRO A 1 93 ? -1.621 4.133 7.050 1.00 81.69 93 PRO A N 1
ATOM 734 C CA . PRO A 1 93 ? -2.921 4.474 7.616 1.00 81.69 93 PRO A CA 1
ATOM 735 C C . PRO A 1 93 ? -3.980 3.405 7.347 1.00 81.69 93 PRO A C 1
ATOM 737 O O . PRO A 1 93 ? -4.905 3.268 8.147 1.00 81.69 93 PRO A O 1
ATOM 740 N N . LEU A 1 94 ? -3.860 2.625 6.268 1.00 76.81 94 LEU A N 1
ATOM 741 C CA . LEU A 1 94 ? -4.848 1.601 5.919 1.00 76.81 94 LEU A CA 1
ATOM 742 C C . LEU A 1 94 ? -4.998 0.535 7.003 1.00 76.81 94 LEU A C 1
ATOM 744 O O . LEU A 1 94 ? -6.126 0.202 7.374 1.00 76.81 94 LEU A O 1
ATOM 748 N N . ALA A 1 95 ? -3.883 0.077 7.577 1.00 71.62 95 ALA A N 1
ATOM 749 C CA . ALA A 1 95 ? -3.895 -0.875 8.686 1.00 71.62 95 ALA A CA 1
ATOM 750 C C . ALA A 1 95 ? -4.637 -0.337 9.928 1.00 71.62 95 ALA A C 1
ATOM 752 O O . ALA A 1 95 ? -5.222 -1.105 10.691 1.00 71.62 95 ALA A O 1
ATOM 753 N N . LEU A 1 96 ? -4.658 0.988 10.125 1.00 70.25 96 LEU A N 1
ATOM 754 C CA . LEU A 1 96 ? -5.315 1.644 11.260 1.00 70.25 96 LEU A CA 1
ATOM 755 C C . LEU A 1 96 ? -6.785 1.993 11.003 1.00 70.25 96 LEU A C 1
ATOM 757 O O . LEU A 1 96 ? -7.578 2.022 11.951 1.00 70.25 96 LEU A O 1
ATOM 761 N N . ILE A 1 97 ? -7.127 2.311 9.753 1.00 74.00 97 ILE A N 1
ATOM 762 C CA . ILE A 1 97 ? -8.463 2.756 9.349 1.00 74.00 97 ILE A CA 1
ATOM 763 C C . ILE A 1 97 ? -9.363 1.543 9.119 1.00 74.00 97 ILE A C 1
ATOM 765 O O . ILE A 1 97 ? -10.421 1.451 9.738 1.00 74.00 97 ILE A O 1
ATOM 769 N N . ILE A 1 98 ? -8.935 0.577 8.300 1.00 67.56 98 ILE A N 1
ATOM 770 C CA . ILE A 1 98 ? -9.815 -0.512 7.849 1.00 67.56 98 ILE A CA 1
ATOM 771 C C . ILE A 1 98 ? -10.218 -1.437 9.000 1.00 67.56 98 ILE A C 1
ATOM 773 O O . ILE A 1 98 ? -11.374 -1.846 9.070 1.00 67.56 98 ILE A O 1
ATOM 777 N N . ALA A 1 99 ? -9.337 -1.671 9.978 1.00 63.12 99 ALA A N 1
ATOM 778 C CA . ALA A 1 99 ? -9.659 -2.468 11.167 1.00 63.12 99 ALA A CA 1
ATOM 779 C C . ALA A 1 99 ? -10.841 -1.908 11.995 1.00 63.12 99 ALA A C 1
ATOM 781 O O . ALA A 1 99 ? -11.428 -2.617 12.817 1.00 63.12 99 ALA A O 1
ATOM 782 N N . LYS A 1 100 ? -11.199 -0.631 11.799 1.00 65.50 100 LYS A N 1
ATOM 783 C CA . LYS A 1 100 ? -12.273 0.056 12.531 1.00 65.50 100 LYS A CA 1
ATOM 784 C C . LYS A 1 100 ? -13.566 0.209 11.733 1.00 65.50 100 LYS A C 1
ATOM 786 O O . LYS A 1 100 ? -14.598 0.515 12.329 1.00 65.50 100 LYS A O 1
ATOM 791 N N . VAL A 1 101 ? -13.539 -0.006 10.420 1.00 64.38 101 VAL A N 1
ATOM 792 C CA . VAL A 1 101 ? -14.710 0.169 9.554 1.00 64.38 101 VAL A CA 1
ATOM 793 C C . VAL A 1 101 ? -15.529 -1.122 9.578 1.00 64.38 101 VAL A C 1
ATOM 795 O O . VAL A 1 101 ? -15.309 -2.026 8.783 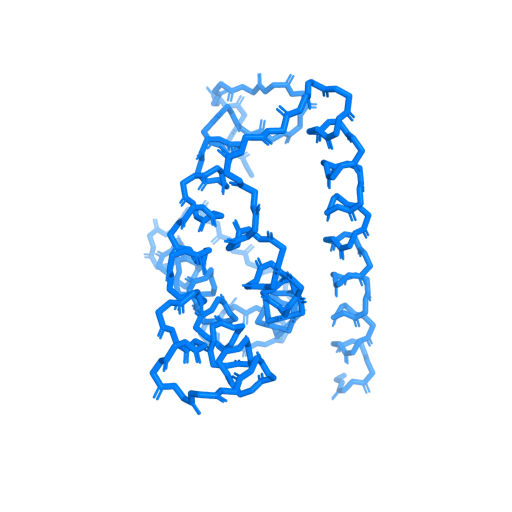1.00 64.38 101 VAL A O 1
ATOM 798 N N . LYS A 1 102 ? -16.443 -1.242 10.549 1.00 69.00 102 LYS A N 1
ATOM 799 C CA . LYS A 1 102 ? -17.333 -2.414 10.680 1.00 69.00 102 LYS A CA 1
ATOM 800 C C . LYS A 1 102 ? -18.729 -2.158 10.120 1.00 69.00 102 LYS A C 1
ATOM 802 O O . LYS A 1 102 ? -19.264 -2.997 9.410 1.00 69.00 102 LYS A O 1
ATOM 807 N N . VAL A 1 103 ? -19.299 -0.998 10.433 1.00 68.31 103 VAL A N 1
ATOM 808 C CA . VAL A 1 103 ? -20.581 -0.518 9.908 1.00 68.31 103 VAL A CA 1
ATOM 809 C C . VAL A 1 103 ? -20.465 0.995 9.829 1.00 68.31 103 VAL A C 1
ATOM 811 O O . VAL A 1 103 ? -20.266 1.647 10.849 1.00 68.31 103 VAL A O 1
ATOM 814 N N . VAL A 1 104 ? -20.525 1.539 8.622 1.00 76.12 104 VAL A N 1
ATOM 815 C CA . VAL A 1 104 ? -20.417 2.977 8.368 1.00 76.12 104 VAL A CA 1
ATOM 816 C C . VAL A 1 104 ? -21.539 3.387 7.429 1.00 76.12 104 VAL A C 1
ATOM 818 O O . VAL A 1 104 ? -21.934 2.632 6.541 1.00 76.12 104 VAL A O 1
ATOM 821 N N . SER A 1 105 ? -22.081 4.578 7.645 1.00 87.62 105 SER A N 1
ATOM 822 C CA . SER A 1 105 ? -23.081 5.166 6.762 1.00 87.62 105 SER A CA 1
ATOM 823 C C . SER A 1 105 ? -22.496 5.434 5.372 1.00 87.62 105 SER A C 1
ATOM 825 O O . SER A 1 105 ? -21.290 5.624 5.210 1.00 87.62 105 SER A O 1
ATOM 827 N N . PHE A 1 106 ? -23.355 5.536 4.355 1.00 88.50 106 PHE A N 1
ATOM 828 C CA . PHE A 1 106 ? -22.921 5.879 2.995 1.00 88.50 106 PHE A CA 1
ATOM 829 C C . PHE A 1 106 ? -22.121 7.195 2.949 1.00 88.50 106 PHE A C 1
ATOM 831 O O . PHE A 1 106 ? -21.135 7.309 2.227 1.00 88.50 106 PHE A O 1
ATOM 838 N N . LYS A 1 107 ? -22.494 8.174 3.785 1.00 90.88 107 LYS A N 1
ATOM 839 C CA . LYS A 1 107 ? -21.764 9.441 3.923 1.00 90.88 107 LYS A CA 1
ATOM 840 C C . LYS A 1 107 ? -20.335 9.224 4.426 1.00 90.88 107 LYS A C 1
ATOM 842 O O . LYS A 1 107 ? -19.406 9.816 3.886 1.00 90.88 107 LYS A O 1
ATOM 847 N N . GLU A 1 108 ? -20.155 8.386 5.441 1.00 86.62 108 GLU A N 1
ATOM 848 C CA . GLU A 1 108 ? -18.832 8.069 5.985 1.00 86.62 108 GLU A CA 1
ATOM 849 C C . GLU A 1 108 ? -17.974 7.303 4.979 1.00 86.62 108 GLU A C 1
ATOM 851 O O . GLU A 1 108 ? -16.795 7.617 4.851 1.00 86.62 108 GLU A O 1
ATOM 856 N N . VAL A 1 109 ? -18.553 6.364 4.221 1.00 85.69 109 VAL A N 1
ATOM 857 C CA . VAL A 1 109 ? -17.844 5.666 3.132 1.00 85.69 109 VAL A CA 1
ATOM 858 C C . VAL A 1 109 ? -17.306 6.666 2.113 1.00 85.69 109 VAL A C 1
ATOM 860 O O . VAL A 1 109 ? -16.132 6.601 1.759 1.00 85.69 109 VAL A O 1
ATOM 863 N N . THR A 1 110 ? -18.128 7.629 1.689 1.00 88.12 110 THR A N 1
ATOM 864 C CA . THR A 1 110 ? -17.708 8.670 0.742 1.00 88.12 110 THR A CA 1
ATOM 865 C C . THR A 1 110 ? -16.581 9.531 1.309 1.00 88.12 110 THR A C 1
ATOM 867 O O . THR A 1 110 ? -15.588 9.770 0.626 1.00 88.12 110 THR A O 1
ATOM 870 N N . VAL A 1 111 ? -16.690 9.962 2.571 1.00 90.00 111 VAL A N 1
ATOM 871 C CA . VAL A 1 111 ? -15.645 10.762 3.231 1.00 90.00 111 VAL A CA 1
ATOM 872 C C . VAL A 1 111 ? -14.335 9.979 3.337 1.00 90.00 111 VAL A C 1
ATOM 874 O O . VAL A 1 111 ? -13.286 10.490 2.946 1.00 90.00 111 VAL A O 1
ATOM 877 N N . TRP A 1 112 ? -14.380 8.729 3.805 1.00 85.88 112 TRP A N 1
ATOM 878 C CA . TRP A 1 112 ? -13.194 7.877 3.892 1.00 85.88 112 TRP A CA 1
ATOM 879 C C . TRP A 1 112 ? -12.595 7.574 2.520 1.00 85.88 112 TRP A C 1
ATOM 881 O O . TRP A 1 112 ? -11.376 7.589 2.387 1.00 85.88 112 TRP A O 1
ATOM 891 N N . GLY A 1 113 ? -13.426 7.376 1.494 1.00 85.88 113 GLY A N 1
ATOM 892 C CA . GLY A 1 113 ? 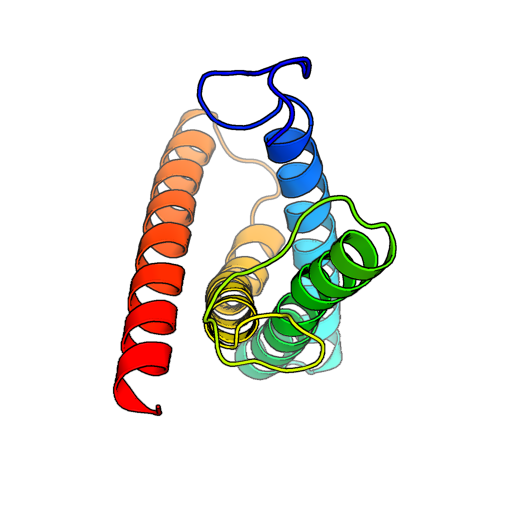-12.980 7.200 0.113 1.00 85.88 113 GLY A CA 1
ATOM 893 C C . GLY A 1 113 ? -12.190 8.404 -0.400 1.00 85.88 113 GLY A C 1
ATOM 894 O O . GLY A 1 113 ? -11.109 8.230 -0.958 1.00 85.88 113 GLY A O 1
ATOM 895 N N . VAL A 1 114 ? -12.669 9.627 -0.143 1.00 90.00 114 VAL A N 1
ATOM 896 C CA . VAL A 1 114 ? -11.944 10.860 -0.499 1.00 90.00 114 VAL A CA 1
ATOM 897 C C . VAL A 1 114 ? -10.627 10.968 0.270 1.00 90.00 114 VAL A C 1
ATOM 899 O O . VAL A 1 114 ? -9.593 11.250 -0.331 1.00 90.00 114 VAL A O 1
ATOM 902 N N . ILE A 1 115 ? -10.636 10.706 1.581 1.00 90.19 115 ILE A N 1
ATOM 903 C CA . ILE A 1 115 ? -9.427 10.767 2.419 1.00 90.19 115 ILE A CA 1
ATOM 904 C C . ILE A 1 115 ? -8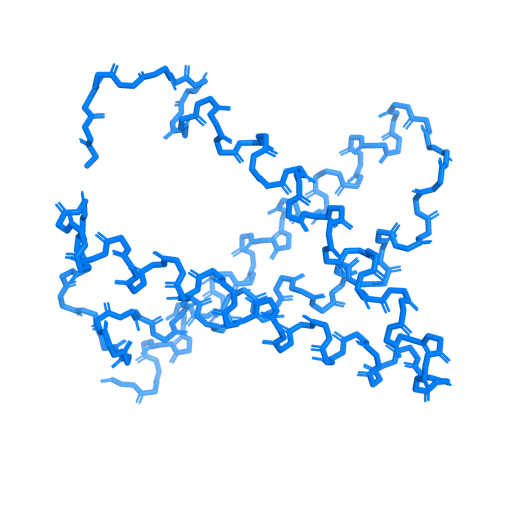.373 9.765 1.932 1.00 90.19 115 ILE A C 1
ATOM 906 O O . ILE A 1 115 ? -7.213 10.133 1.752 1.00 90.19 115 ILE A O 1
ATOM 910 N N . VAL A 1 116 ? -8.767 8.512 1.688 1.00 87.62 116 VAL A N 1
ATOM 911 C CA . VAL A 1 116 ? -7.860 7.465 1.195 1.00 87.62 116 VAL A CA 1
ATOM 912 C C . VAL A 1 116 ? -7.374 7.790 -0.217 1.00 87.62 116 VAL A C 1
ATOM 914 O O . VAL A 1 116 ? -6.184 7.657 -0.484 1.00 87.62 116 VAL A O 1
ATOM 917 N N . GLY A 1 117 ? -8.243 8.284 -1.103 1.00 88.50 117 GLY A N 1
ATOM 918 C CA . GLY A 1 117 ? -7.855 8.700 -2.453 1.00 88.50 117 GLY A CA 1
ATOM 919 C C . GLY A 1 117 ? -6.812 9.822 -2.454 1.00 88.50 117 GLY A C 1
ATOM 920 O O . GLY A 1 117 ? -5.797 9.727 -3.147 1.00 88.50 117 GLY A O 1
ATOM 921 N N . LEU A 1 118 ? -7.005 10.852 -1.623 1.00 93.44 118 LEU A N 1
ATOM 922 C CA . LEU A 1 118 ? -6.016 11.919 -1.432 1.00 93.44 118 LEU A CA 1
ATOM 923 C C . LEU A 1 118 ? -4.707 11.380 -0.849 1.00 93.44 118 LEU A C 1
ATOM 925 O O . LEU A 1 118 ? -3.627 11.791 -1.272 1.00 93.44 118 LEU A O 1
ATOM 929 N N . TRP A 1 119 ? -4.787 10.436 0.091 1.00 92.75 119 TRP A N 1
ATOM 930 C CA . TRP A 1 119 ? -3.603 9.815 0.676 1.00 92.75 119 TRP A CA 1
ATOM 931 C C . TRP A 1 119 ? -2.793 9.007 -0.342 1.00 92.75 119 TRP A C 1
ATOM 933 O O . TRP A 1 119 ? -1.566 9.105 -0.351 1.00 92.75 119 TRP A O 1
ATOM 943 N N . ILE A 1 120 ? -3.454 8.255 -1.226 1.00 91.19 120 ILE A N 1
ATOM 944 C CA . ILE A 1 120 ? -2.799 7.530 -2.323 1.00 91.19 120 ILE A CA 1
ATOM 945 C C . ILE A 1 120 ? -2.035 8.511 -3.217 1.00 91.19 120 ILE A C 1
ATOM 947 O O . ILE A 1 120 ? -0.852 8.302 -3.488 1.00 91.19 120 ILE A O 1
ATOM 951 N N . TYR A 1 121 ? -2.673 9.618 -3.613 1.00 93.06 121 TYR A N 1
ATOM 952 C CA . TYR A 1 121 ? -2.022 10.649 -4.425 1.00 93.06 121 TYR A CA 1
ATOM 953 C C . TYR A 1 121 ? -0.781 11.233 -3.733 1.00 93.06 121 TYR A C 1
ATOM 955 O O . TYR A 1 121 ? 0.296 11.280 -4.327 1.00 93.06 121 TYR A O 1
ATOM 963 N N . ILE A 1 122 ? -0.908 11.633 -2.463 1.00 95.75 122 ILE A N 1
ATOM 964 C CA . ILE A 1 122 ? 0.205 12.190 -1.680 1.00 95.75 122 ILE A CA 1
ATOM 965 C C . ILE A 1 122 ? 1.336 11.165 -1.535 1.00 95.75 122 ILE A C 1
ATOM 967 O O . ILE A 1 122 ? 2.500 11.516 -1.718 1.00 95.75 122 ILE A O 1
ATOM 971 N N . SER A 1 123 ? 1.008 9.902 -1.259 1.00 95.31 123 SER A N 1
ATOM 972 C CA . SER A 1 123 ? 1.983 8.819 -1.092 1.00 95.31 123 SER A CA 1
ATOM 973 C C . SER A 1 123 ? 2.840 8.637 -2.341 1.00 95.31 123 SER A C 1
ATOM 975 O O . SER A 1 123 ? 4.068 8.629 -2.253 1.00 95.31 123 SER A O 1
ATOM 977 N N . TYR A 1 124 ? 2.212 8.575 -3.517 1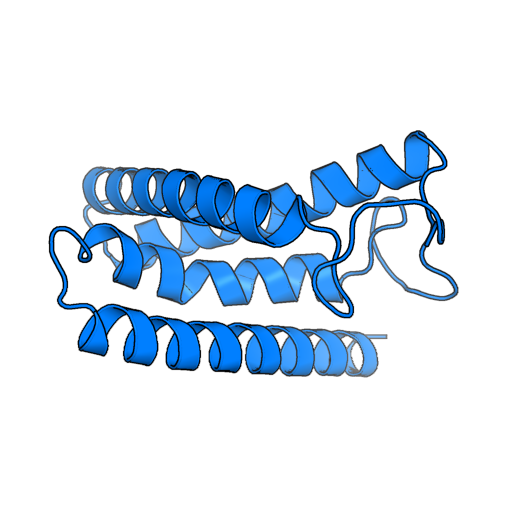.00 94.25 124 TYR A N 1
ATOM 978 C CA . TYR A 1 124 ? 2.934 8.458 -4.782 1.00 94.25 124 TYR A CA 1
ATOM 979 C C . TYR A 1 124 ? 3.674 9.732 -5.178 1.00 94.25 124 TYR A C 1
ATOM 981 O O . TYR A 1 124 ? 4.774 9.645 -5.720 1.00 94.25 124 TYR A O 1
ATOM 989 N N . TRP A 1 125 ? 3.132 10.913 -4.875 1.00 95.62 125 TRP A N 1
ATOM 990 C CA . TRP A 1 125 ? 3.844 12.171 -5.093 1.00 95.62 125 TRP A CA 1
ATOM 991 C C . TRP A 1 125 ? 5.139 12.228 -4.272 1.00 95.62 125 TRP 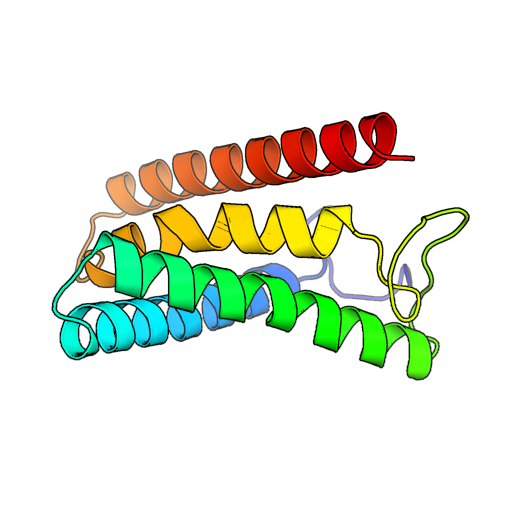A C 1
ATOM 993 O O . TRP A 1 125 ? 6.201 12.527 -4.821 1.00 95.62 125 TRP A O 1
ATOM 1003 N N . ILE A 1 126 ? 5.078 11.868 -2.983 1.00 95.44 126 ILE A N 1
ATOM 1004 C CA . ILE A 1 126 ? 6.254 11.766 -2.107 1.00 95.44 126 ILE A CA 1
ATOM 1005 C C . ILE A 1 126 ? 7.227 10.718 -2.650 1.00 95.44 126 ILE A C 1
ATOM 1007 O O . ILE A 1 126 ? 8.408 11.010 -2.822 1.00 95.44 126 ILE A O 1
ATOM 1011 N N . ALA A 1 127 ? 6.743 9.514 -2.957 1.00 95.12 127 ALA A N 1
ATOM 1012 C CA . ALA A 1 127 ? 7.578 8.422 -3.441 1.00 95.12 127 ALA A CA 1
ATOM 1013 C C . ALA A 1 127 ? 8.307 8.777 -4.746 1.00 95.12 127 ALA A C 1
ATOM 1015 O O . ALA A 1 127 ? 9.496 8.496 -4.897 1.00 95.12 127 ALA A O 1
ATOM 1016 N N . TYR A 1 128 ? 7.620 9.458 -5.664 1.00 92.19 128 TYR A N 1
ATOM 1017 C CA . TYR A 1 128 ? 8.203 9.924 -6.916 1.00 92.19 128 TYR A CA 1
ATOM 1018 C C . TYR A 1 128 ? 9.259 11.012 -6.689 1.00 92.19 128 TYR A C 1
ATOM 1020 O O . TYR A 1 128 ? 10.330 10.974 -7.293 1.00 92.19 128 TYR A O 1
ATOM 1028 N N . LYS A 1 129 ? 9.009 11.957 -5.771 1.00 93.00 129 LYS A N 1
ATOM 1029 C CA . LYS A 1 129 ? 10.013 12.958 -5.375 1.00 93.00 129 LYS A CA 1
ATOM 1030 C C . LYS A 1 129 ? 11.248 12.312 -4.758 1.00 93.00 129 LYS A C 1
ATOM 1032 O O . LYS A 1 129 ? 12.356 12.694 -5.114 1.00 93.00 129 LYS A O 1
ATOM 1037 N N . ILE A 1 130 ? 11.068 11.319 -3.889 1.00 89.81 130 ILE A N 1
ATOM 1038 C CA . ILE A 1 130 ? 12.174 10.554 -3.304 1.00 89.81 130 ILE A CA 1
ATOM 1039 C C . ILE A 1 130 ? 12.981 9.855 -4.402 1.00 89.81 130 ILE A C 1
ATOM 1041 O O . ILE A 1 130 ? 14.206 9.936 -4.394 1.00 89.81 130 ILE A O 1
ATOM 1045 N N . GLN A 1 131 ? 12.317 9.231 -5.378 1.00 87.06 131 GLN A N 1
ATOM 1046 C CA . GLN A 1 131 ? 13.006 8.591 -6.496 1.00 87.06 131 GLN A CA 1
ATOM 1047 C C . GLN A 1 131 ? 13.838 9.580 -7.323 1.00 87.06 131 GLN A C 1
ATOM 1049 O O . GLN A 1 131 ? 14.924 9.213 -7.747 1.00 87.06 131 GLN A O 1
ATOM 1054 N N . ILE A 1 132 ? 13.378 10.817 -7.523 1.00 87.12 132 ILE A N 1
ATOM 1055 C CA . ILE A 1 132 ? 14.170 11.857 -8.204 1.00 87.12 132 ILE A CA 1
ATOM 1056 C C . ILE A 1 132 ? 15.342 12.347 -7.339 1.00 87.12 132 ILE A C 1
ATOM 1058 O O . ILE A 1 132 ? 16.375 12.723 -7.870 1.00 87.12 132 ILE A O 1
ATOM 1062 N N . LEU A 1 133 ? 15.183 12.404 -6.014 1.00 82.06 133 LEU A N 1
ATOM 1063 C CA . LEU A 1 133 ? 16.205 12.955 -5.114 1.00 82.06 133 LEU A CA 1
ATOM 1064 C C . LEU A 1 133 ? 17.340 11.975 -4.807 1.00 82.06 133 LEU A C 1
ATOM 1066 O O . LEU A 1 133 ? 18.464 12.400 -4.558 1.00 82.06 133 LEU A O 1
ATOM 1070 N N . ILE A 1 134 ? 17.043 10.677 -4.764 1.00 69.25 134 ILE A N 1
ATOM 1071 C CA . ILE A 1 134 ? 18.011 9.635 -4.396 1.00 69.25 134 ILE A CA 1
ATOM 1072 C C . ILE A 1 134 ? 18.848 9.185 -5.614 1.00 69.25 134 ILE A C 1
ATOM 1074 O O . ILE A 1 134 ? 19.806 8.430 -5.444 1.00 69.25 134 ILE A O 1
ATOM 1078 N N . LEU A 1 135 ? 18.526 9.625 -6.841 1.00 57.75 135 LEU A N 1
ATOM 1079 C CA . LEU A 1 135 ? 19.022 9.024 -8.087 1.00 57.75 135 LEU A CA 1
ATOM 1080 C C . LEU A 1 135 ? 19.228 10.016 -9.232 1.00 57.75 135 LEU A C 1
ATOM 1082 O O . LEU A 1 135 ? 19.904 9.567 -10.191 1.00 57.75 135 LEU A O 1
#